Protein AF-A0A816CCL4-F1 (afdb_monomer_lite)

Sequence (87 aa):
MHHFPSDVQELTVSVTTSYYNDKVILHRDEYHQCGVNREAFVDQQEWMLYEHVETQARFTKEYPFRDENHAKEEQKRSVFSVTCHAG

Organism: NCBI:txid1234261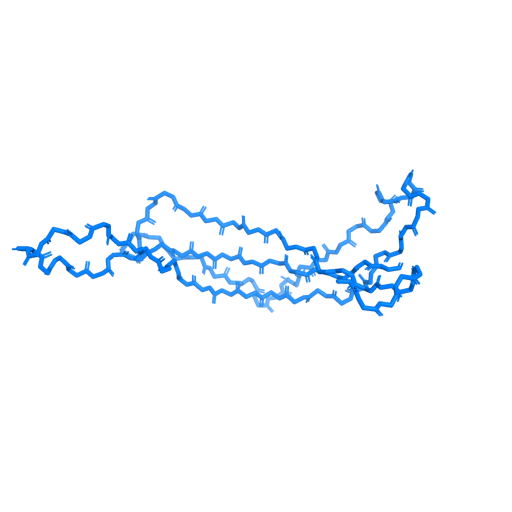

pLDDT: mean 79.64, std 13.71, range [49.59, 95.19]

Secondary structure (DSSP, 8-state):
--STTS--EEEEEEEE-SS-TTT------SSS-----SGGGTT-TT-PEEEEEEEEEEE--------TT--------EEEEEEEEE-

Radius of gyration: 17.84 Å; chains: 1; bounding box: 39×33×51 Å

Structure (mmCIF, N/CA/C/O backbone):
data_AF-A0A816CCL4-F1
#
_entry.id   AF-A0A816CCL4-F1
#
loop_
_atom_site.group_PDB
_atom_site.id
_atom_site.type_symbol
_atom_site.label_atom_id
_atom_site.label_alt_id
_atom_site.label_comp_id
_atom_site.label_asym_id
_atom_site.label_entity_id
_atom_site.label_seq_id
_atom_site.pdbx_PDB_ins_code
_atom_site.Cartn_x
_atom_site.Cartn_y
_atom_site.Cartn_z
_atom_site.occupancy
_atom_site.B_iso_or_equiv
_atom_site.auth_seq_id
_atom_site.auth_comp_id
_atom_site.auth_asym_id
_atom_site.auth_atom_id
_atom_site.pdbx_PDB_model_num
ATOM 1 N N . MET A 1 1 ? 16.000 14.860 0.321 1.00 51.75 1 MET A N 1
ATOM 2 C CA . MET A 1 1 ? 16.691 14.537 -0.944 1.00 51.75 1 MET A CA 1
ATOM 3 C C . MET A 1 1 ? 18.183 14.662 -0.725 1.00 51.75 1 MET A C 1
ATOM 5 O O . MET A 1 1 ? 18.646 15.767 -0.476 1.00 51.75 1 MET A O 1
ATOM 9 N N . HIS A 1 2 ? 18.911 13.546 -0.733 1.00 61.94 2 HIS A N 1
ATOM 10 C CA . HIS A 1 2 ? 20.351 13.549 -0.441 1.00 61.94 2 HIS A CA 1
ATOM 11 C C . HIS A 1 2 ? 21.233 13.231 -1.662 1.00 61.94 2 HIS A C 1
ATOM 13 O O . HIS A 1 2 ? 22.434 13.458 -1.583 1.00 61.94 2 HIS A O 1
ATOM 19 N N . HIS A 1 3 ? 20.660 12.780 -2.792 1.00 65.12 3 HIS A N 1
ATOM 20 C CA . HIS A 1 3 ? 21.424 12.319 -3.965 1.00 65.12 3 HIS A CA 1
ATOM 21 C C . HIS A 1 3 ? 20.783 12.694 -5.314 1.00 65.12 3 HIS A C 1
ATOM 23 O O . HIS A 1 3 ? 20.723 11.856 -6.206 1.00 65.12 3 HIS A O 1
ATOM 29 N N . PHE A 1 4 ? 20.302 13.931 -5.479 1.00 67.44 4 PHE A N 1
ATOM 30 C CA . PHE A 1 4 ? 19.782 14.394 -6.775 1.00 67.44 4 PHE A CA 1
ATOM 31 C C . PHE A 1 4 ? 20.884 14.344 -7.859 1.00 67.44 4 PHE A C 1
ATOM 33 O O . PHE A 1 4 ? 22.003 14.785 -7.575 1.00 67.44 4 PHE A O 1
ATOM 40 N N . PRO A 1 5 ? 20.604 13.865 -9.089 1.00 68.50 5 PRO A N 1
ATOM 41 C CA . PRO A 1 5 ? 19.297 13.438 -9.616 1.00 68.50 5 PRO A CA 1
ATOM 42 C C . PRO A 1 5 ? 18.992 11.931 -9.471 1.00 68.50 5 PRO A C 1
ATOM 44 O O . PRO A 1 5 ? 18.032 11.448 -10.048 1.00 68.50 5 PRO A O 1
ATOM 47 N N . SER A 1 6 ? 19.818 11.176 -8.749 1.00 71.44 6 SER A N 1
ATOM 48 C CA . SER A 1 6 ? 19.727 9.717 -8.566 1.00 71.44 6 SER A CA 1
ATOM 49 C C . SER A 1 6 ? 18.984 9.298 -7.287 1.00 71.44 6 SER A C 1
ATOM 51 O O . SER A 1 6 ? 19.321 8.285 -6.669 1.00 71.44 6 SER A O 1
ATOM 53 N N . ASP A 1 7 ? 18.047 10.113 -6.802 1.00 84.00 7 ASP A N 1
ATOM 54 C CA . ASP A 1 7 ? 17.281 9.794 -5.603 1.00 84.00 7 ASP A CA 1
ATOM 55 C C . ASP A 1 7 ? 16.125 8.838 -5.904 1.00 84.00 7 ASP A C 1
ATOM 57 O O . ASP A 1 7 ? 15.367 9.027 -6.845 1.00 84.00 7 ASP A O 1
ATOM 61 N N . VAL A 1 8 ? 15.976 7.824 -5.052 1.00 86.81 8 VAL A N 1
ATOM 62 C CA . VAL A 1 8 ? 14.822 6.924 -5.071 1.00 86.81 8 VAL A CA 1
ATOM 63 C C . VAL A 1 8 ? 13.754 7.486 -4.137 1.00 86.81 8 VAL A C 1
ATOM 65 O O . VAL A 1 8 ? 14.043 7.826 -2.985 1.00 86.81 8 VAL A O 1
ATOM 68 N N . GLN A 1 9 ? 12.520 7.567 -4.623 1.00 86.38 9 GLN A N 1
ATOM 69 C CA . GLN A 1 9 ? 11.359 8.062 -3.891 1.00 86.38 9 GLN A CA 1
ATOM 70 C C . GLN A 1 9 ? 10.361 6.946 -3.609 1.00 86.38 9 GLN A C 1
ATOM 72 O O . GLN A 1 9 ? 10.131 6.071 -4.441 1.00 86.38 9 GLN A O 1
ATOM 77 N N . GLU A 1 10 ? 9.740 6.999 -2.433 1.00 90.19 10 GLU A N 1
ATOM 78 C CA . GLU A 1 10 ? 8.680 6.070 -2.042 1.00 90.19 10 GLU A CA 1
ATOM 79 C C . GLU A 1 10 ? 7.313 6.640 -2.418 1.00 90.19 10 GLU A C 1
ATOM 81 O O . GLU A 1 10 ? 6.926 7.722 -1.972 1.00 90.19 10 GLU A O 1
ATOM 86 N N . LEU A 1 11 ? 6.552 5.889 -3.206 1.00 89.25 11 LEU A N 1
ATOM 87 C CA . LEU A 1 11 ? 5.190 6.224 -3.598 1.00 89.25 11 LEU A CA 1
ATOM 88 C C . LEU A 1 11 ? 4.235 5.296 -2.854 1.00 89.25 11 LEU A C 1
ATOM 90 O O . LEU A 1 11 ? 4.233 4.090 -3.080 1.00 89.25 11 LEU A O 1
ATOM 94 N N . THR A 1 12 ? 3.424 5.850 -1.950 1.00 91.62 12 THR A N 1
ATOM 95 C CA . THR A 1 12 ? 2.496 5.066 -1.120 1.00 91.62 12 THR A CA 1
ATOM 96 C C . THR A 1 12 ? 1.045 5.411 -1.424 1.00 91.62 12 THR A C 1
ATOM 98 O O . THR A 1 12 ? 0.622 6.554 -1.258 1.00 91.62 12 THR A O 1
ATOM 101 N N . VAL A 1 13 ? 0.249 4.400 -1.767 1.00 91.25 13 VAL A N 1
ATOM 102 C CA . VAL A 1 13 ? -1.214 4.485 -1.831 1.00 91.25 13 VAL A CA 1
ATOM 103 C C . VAL A 1 13 ? -1.787 3.834 -0.581 1.00 91.25 13 VAL A C 1
ATOM 105 O O . VAL A 1 13 ? -1.359 2.754 -0.186 1.00 91.25 13 VAL A O 1
ATOM 108 N N . SER A 1 14 ? -2.748 4.486 0.072 1.00 92.88 14 SER A N 1
ATOM 109 C CA . SER A 1 14 ? -3.414 3.941 1.258 1.00 92.88 14 SER A CA 1
ATOM 110 C C . SER A 1 14 ? -4.924 3.916 1.083 1.00 92.88 14 SER A C 1
ATOM 112 O O . SER A 1 14 ? -5.525 4.904 0.670 1.00 92.88 14 SER A O 1
ATOM 114 N N . VAL A 1 15 ? -5.530 2.796 1.456 1.00 92.94 15 VAL A N 1
ATOM 115 C CA . VAL A 1 15 ? -6.974 2.581 1.511 1.00 92.94 15 VAL A CA 1
ATOM 116 C C . VAL A 1 15 ? -7.384 2.457 2.973 1.00 92.94 15 VAL A C 1
ATOM 118 O O . VAL A 1 15 ? -6.718 1.797 3.768 1.00 92.94 15 VAL A O 1
ATOM 121 N N . THR A 1 16 ? -8.480 3.112 3.338 1.00 94.56 16 THR A N 1
ATOM 122 C CA . THR A 1 16 ? -9.049 3.087 4.688 1.00 94.56 16 THR A CA 1
ATOM 123 C C . THR A 1 16 ? -10.571 3.033 4.609 1.00 94.56 16 THR A C 1
ATOM 125 O O . THR A 1 16 ? -11.159 3.166 3.535 1.00 94.56 16 THR A O 1
ATOM 128 N N . THR A 1 17 ? -11.211 2.848 5.754 1.00 91.94 17 THR A N 1
ATOM 129 C CA . THR A 1 17 ? -12.664 2.822 5.922 1.00 91.94 17 THR A CA 1
ATOM 130 C C . THR A 1 17 ? -13.117 3.972 6.821 1.00 91.94 17 THR A C 1
ATOM 132 O O . THR A 1 17 ? -12.375 4.428 7.689 1.00 91.94 17 THR A O 1
ATOM 135 N N . SER A 1 18 ? -14.346 4.454 6.628 1.00 91.56 18 SER A N 1
ATOM 136 C CA . SER A 1 18 ? -14.979 5.407 7.550 1.00 91.56 18 SER A CA 1
ATOM 137 C C . SER A 1 18 ? -15.358 4.756 8.887 1.00 91.56 18 SER A C 1
ATOM 139 O O . SER A 1 18 ? -15.417 5.444 9.911 1.00 91.56 18 SER A O 1
ATOM 141 N N . TYR A 1 19 ? -15.573 3.437 8.883 1.00 91.12 19 TYR A N 1
ATOM 142 C CA . TYR A 1 19 ? -15.935 2.643 10.050 1.00 91.12 19 TYR A CA 1
ATOM 143 C C . TYR A 1 19 ? -14.721 2.275 10.906 1.00 91.12 19 TYR A C 1
ATOM 145 O O . TYR A 1 19 ? -13.614 2.083 10.405 1.00 91.12 19 TYR A O 1
ATOM 153 N N . TYR A 1 20 ? -14.949 2.139 12.209 1.00 92.25 20 TYR A N 1
ATOM 154 C CA . TYR A 1 20 ? -13.940 1.677 13.155 1.00 92.25 20 TYR A CA 1
ATOM 155 C C . TYR A 1 20 ? -13.719 0.160 13.071 1.00 92.25 20 TYR A C 1
ATOM 157 O O . TYR A 1 20 ? -14.484 -0.580 12.444 1.00 92.25 20 TYR A O 1
ATOM 165 N N . ASN A 1 21 ? -12.639 -0.298 13.698 1.00 90.12 21 ASN A N 1
ATOM 166 C CA . ASN A 1 21 ? -12.164 -1.678 13.672 1.00 90.12 21 ASN A CA 1
ATOM 167 C C . ASN A 1 21 ? -13.100 -2.690 14.350 1.00 90.12 21 ASN A C 1
ATOM 169 O O . ASN A 1 21 ? -12.956 -3.883 14.111 1.00 90.12 21 ASN A O 1
ATOM 173 N N . ASP A 1 22 ? -14.060 -2.239 15.159 1.00 91.44 22 ASP A N 1
ATOM 174 C CA . ASP A 1 22 ? -15.139 -3.080 15.689 1.00 91.44 22 ASP A CA 1
ATOM 175 C C . ASP A 1 22 ? -16.177 -3.451 14.614 1.00 91.44 22 ASP A C 1
ATOM 177 O O . ASP A 1 22 ? -16.928 -4.412 14.778 1.00 91.44 22 ASP A O 1
ATOM 181 N N . LYS A 1 23 ? -16.237 -2.686 13.515 1.00 94.31 23 LYS A N 1
ATOM 182 C CA . LYS A 1 23 ? -17.151 -2.913 12.388 1.00 94.31 23 LYS A CA 1
ATOM 183 C C . LYS A 1 23 ? -16.450 -3.474 11.163 1.00 94.31 23 LYS A C 1
ATOM 185 O O . LYS A 1 23 ? -17.008 -4.344 10.502 1.00 94.31 23 LYS A O 1
ATOM 190 N N . VAL A 1 24 ? -15.279 -2.938 10.819 1.00 95.19 24 VAL A N 1
ATOM 191 C CA . VAL A 1 24 ? -14.582 -3.265 9.569 1.00 95.19 24 VAL A CA 1
ATOM 192 C C . VAL A 1 24 ? -13.077 -3.356 9.797 1.00 95.19 24 VAL A C 1
ATOM 194 O O . VAL A 1 24 ? -12.452 -2.415 10.285 1.00 95.19 24 VAL A O 1
ATOM 197 N N . ILE A 1 25 ? -12.487 -4.469 9.360 1.00 93.94 25 ILE A N 1
ATOM 198 C CA . ILE A 1 25 ? -11.038 -4.684 9.318 1.00 93.94 25 ILE A CA 1
ATOM 199 C C . ILE A 1 25 ? -10.647 -5.031 7.881 1.00 93.94 25 ILE A C 1
ATOM 201 O O . ILE A 1 25 ? -11.250 -5.904 7.260 1.00 93.94 25 ILE A O 1
ATOM 205 N N . LEU A 1 26 ? -9.651 -4.324 7.347 1.00 92.75 26 LEU A N 1
ATOM 206 C CA . LEU A 1 26 ? -9.068 -4.602 6.041 1.00 92.75 26 LEU A CA 1
ATOM 207 C C . LEU A 1 26 ? -7.945 -5.626 6.212 1.00 92.75 26 LEU A C 1
ATOM 209 O O . LEU A 1 26 ? -7.048 -5.446 7.037 1.00 92.75 26 LEU A O 1
ATOM 213 N N . HIS A 1 27 ? -7.989 -6.683 5.408 1.00 90.19 27 HIS A N 1
ATOM 214 C CA . HIS A 1 27 ? -6.964 -7.719 5.362 1.00 90.19 27 HIS A CA 1
ATOM 215 C C . HIS A 1 27 ? -6.281 -7.715 3.998 1.00 90.19 27 HIS A C 1
ATOM 217 O O . HIS A 1 27 ? -6.917 -7.460 2.975 1.00 90.19 27 HIS A O 1
ATOM 223 N N . ARG A 1 28 ? -4.979 -8.007 3.995 1.00 86.62 28 ARG A N 1
ATOM 224 C CA . ARG A 1 28 ? -4.237 -8.276 2.764 1.00 86.62 28 ARG A CA 1
ATOM 225 C C . ARG A 1 28 ? -4.722 -9.605 2.181 1.00 86.62 28 ARG A C 1
ATOM 227 O O . ARG A 1 28 ? -4.901 -10.560 2.930 1.00 86.62 28 ARG A O 1
ATOM 234 N N . ASP A 1 29 ? -4.872 -9.671 0.862 1.00 86.50 29 ASP A N 1
ATOM 235 C CA . ASP A 1 29 ? -5.029 -10.951 0.173 1.00 86.50 29 ASP A CA 1
ATOM 236 C C . ASP A 1 29 ? -3.691 -11.718 0.206 1.00 86.50 29 ASP A C 1
ATOM 238 O O . ASP A 1 29 ? -2.657 -11.232 -0.262 1.00 86.50 29 ASP A O 1
ATOM 242 N N . GLU A 1 30 ? -3.701 -12.901 0.820 1.00 84.25 30 GLU A N 1
ATOM 243 C CA . GLU A 1 30 ? -2.525 -13.769 0.942 1.00 84.25 30 GLU A CA 1
ATOM 244 C C . GLU A 1 30 ? -2.217 -14.530 -0.356 1.00 84.25 30 GLU A C 1
ATOM 246 O O . GLU A 1 30 ? -1.078 -14.947 -0.567 1.00 84.25 30 GLU A O 1
ATOM 251 N N . TYR A 1 31 ? -3.207 -14.685 -1.237 1.00 86.75 31 TYR A N 1
ATOM 252 C CA . TYR A 1 31 ? -3.101 -15.453 -2.477 1.00 86.75 31 TYR A CA 1
ATOM 253 C C . TYR A 1 31 ? -2.782 -14.568 -3.683 1.00 86.75 31 TYR A C 1
ATOM 255 O O . TYR A 1 31 ? -2.073 -15.004 -4.590 1.00 86.75 31 TYR A O 1
ATOM 263 N N . HIS A 1 32 ? -3.254 -13.319 -3.683 1.00 82.94 32 HIS A N 1
ATOM 264 C CA . HIS A 1 32 ? -2.998 -12.360 -4.758 1.00 82.94 32 HIS A CA 1
ATOM 265 C C . HIS A 1 32 ? -2.213 -11.157 -4.241 1.00 82.94 32 HIS A C 1
ATOM 267 O O . HIS A 1 32 ? -2.719 -10.309 -3.508 1.00 82.94 32 HIS A O 1
ATOM 273 N N . GLN A 1 33 ? -0.948 -11.069 -4.646 1.00 76.81 33 GLN A N 1
ATOM 274 C CA . GLN A 1 33 ? -0.096 -9.944 -4.279 1.00 76.81 33 GLN A CA 1
ATOM 275 C C . GLN A 1 33 ? -0.451 -8.693 -5.092 1.00 76.81 33 GLN A C 1
ATOM 277 O O . GLN A 1 33 ? -0.855 -8.776 -6.252 1.00 76.81 33 GLN A O 1
ATOM 282 N N . CYS A 1 34 ? -0.281 -7.518 -4.481 1.00 82.81 34 CYS A N 1
ATOM 283 C CA . CYS A 1 34 ? -0.388 -6.250 -5.193 1.00 82.81 34 CYS A CA 1
ATOM 284 C C . CYS A 1 34 ? 0.716 -6.149 -6.254 1.00 82.81 34 CYS A C 1
ATOM 286 O O . CYS A 1 34 ? 1.854 -6.537 -6.003 1.00 82.81 34 CYS A O 1
ATOM 288 N N . GLY A 1 35 ? 0.378 -5.592 -7.415 1.00 81.94 35 GLY A N 1
ATOM 289 C CA . GLY A 1 35 ? 1.316 -5.334 -8.501 1.00 81.94 35 GLY A CA 1
ATOM 290 C C . GLY A 1 35 ? 1.143 -3.924 -9.050 1.00 81.94 35 GLY A C 1
ATOM 291 O O . GLY A 1 35 ? 0.090 -3.305 -8.890 1.00 81.94 35 GLY A O 1
ATOM 292 N N . VAL A 1 36 ? 2.188 -3.419 -9.697 1.00 80.81 36 VAL A N 1
ATOM 293 C CA . VAL A 1 36 ? 2.189 -2.109 -10.352 1.00 80.81 36 VAL A CA 1
ATOM 294 C C . VAL A 1 36 ? 2.152 -2.321 -11.858 1.00 80.81 36 VAL A C 1
ATOM 296 O O . VAL A 1 36 ? 2.994 -3.024 -12.416 1.00 80.81 36 VAL A O 1
ATOM 299 N N . ASN A 1 37 ? 1.190 -1.688 -12.530 1.00 82.38 37 ASN A N 1
ATOM 300 C CA . ASN A 1 37 ? 1.178 -1.657 -13.985 1.00 82.38 37 ASN A CA 1
ATOM 301 C C . ASN A 1 37 ? 2.186 -0.613 -14.489 1.00 82.38 37 ASN A C 1
ATOM 303 O O . ASN A 1 37 ? 1.890 0.579 -14.531 1.00 82.38 37 ASN A O 1
ATOM 307 N N . ARG A 1 38 ? 3.375 -1.077 -14.881 1.00 78.38 38 ARG A N 1
ATOM 308 C CA . ARG A 1 38 ? 4.442 -0.234 -15.440 1.00 78.38 38 ARG A CA 1
ATOM 309 C C . ARG A 1 38 ? 4.143 0.251 -16.859 1.00 78.38 38 ARG A C 1
ATOM 311 O O . ARG A 1 38 ? 4.631 1.305 -17.246 1.00 78.38 38 ARG A O 1
ATOM 318 N N . GLU A 1 39 ? 3.327 -0.476 -17.620 1.00 78.12 39 GLU A N 1
ATOM 319 C CA . GLU A 1 39 ? 2.973 -0.109 -19.000 1.00 78.12 39 GLU A CA 1
ATOM 320 C C . GLU A 1 39 ? 2.104 1.153 -19.044 1.00 78.12 39 GLU A C 1
ATOM 322 O O . GLU A 1 39 ? 2.200 1.950 -19.970 1.00 78.12 39 GLU A O 1
ATOM 327 N N . ALA A 1 40 ? 1.305 1.385 -17.999 1.00 72.88 40 ALA A N 1
ATOM 328 C CA . ALA A 1 40 ? 0.548 2.623 -17.832 1.00 72.88 40 ALA A CA 1
ATOM 329 C C . ALA A 1 40 ? 1.435 3.839 -17.485 1.00 72.88 40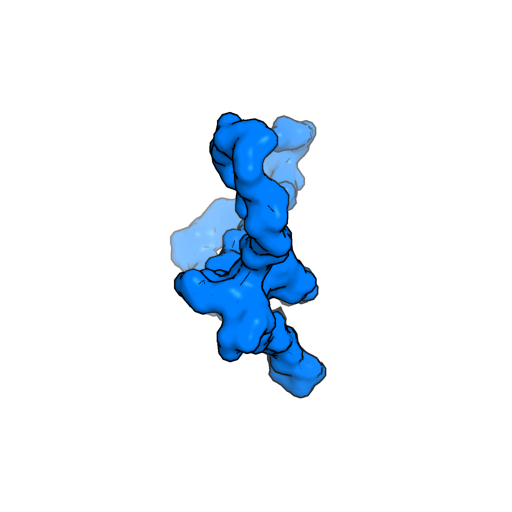 ALA A C 1
ATOM 331 O O . ALA A 1 40 ? 0.949 4.966 -17.497 1.00 72.88 40 ALA A O 1
ATOM 332 N N . PHE A 1 41 ? 2.716 3.624 -17.160 1.00 69.88 41 PHE A N 1
ATOM 333 C CA . PHE A 1 41 ? 3.650 4.663 -16.713 1.00 69.88 41 PHE A CA 1
ATOM 334 C C . PHE A 1 41 ? 4.613 5.139 -17.818 1.00 69.88 41 PHE A C 1
ATOM 336 O O . PHE A 1 41 ? 5.507 5.937 -17.562 1.00 69.88 41 PHE A O 1
ATOM 343 N N . VAL A 1 42 ? 4.423 4.677 -19.060 1.00 62.41 42 VAL A N 1
ATOM 34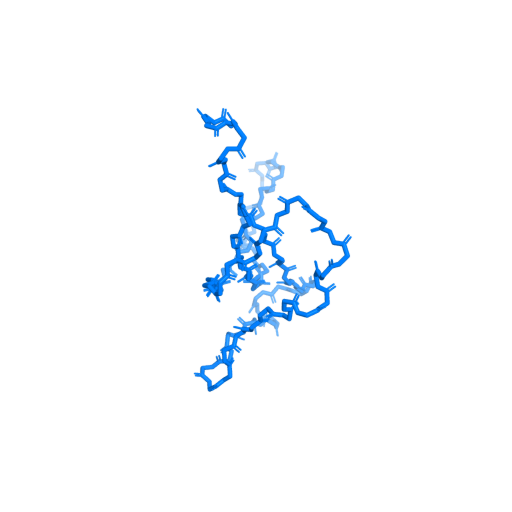4 C CA . VAL A 1 42 ? 5.313 4.954 -20.207 1.00 62.41 42 VAL A CA 1
ATOM 345 C C . VAL A 1 42 ? 5.358 6.444 -20.593 1.00 62.41 42 VAL A C 1
ATOM 347 O O . VAL A 1 42 ? 6.355 6.898 -21.151 1.00 62.41 42 VAL A O 1
ATOM 350 N N . ASP A 1 43 ? 4.330 7.226 -20.247 1.00 66.25 43 ASP A N 1
ATOM 351 C CA . ASP A 1 43 ? 4.245 8.651 -20.601 1.00 66.25 43 ASP A CA 1
ATOM 352 C C . ASP A 1 43 ? 5.021 9.593 -19.653 1.00 66.25 43 ASP A C 1
ATOM 354 O O . ASP A 1 43 ? 5.179 10.775 -19.966 1.00 66.25 43 ASP A O 1
ATOM 358 N N . GLN A 1 44 ? 5.535 9.113 -18.511 1.00 60.00 44 GLN A N 1
ATOM 359 C CA . GLN A 1 44 ? 6.326 9.934 -17.580 1.00 60.00 44 GLN A CA 1
ATOM 360 C C . GLN A 1 44 ? 7.827 9.652 -17.750 1.00 60.00 44 GLN A C 1
ATOM 362 O O . GLN A 1 44 ? 8.373 8.711 -17.189 1.00 60.00 44 GLN A O 1
ATOM 367 N N . GLN A 1 45 ? 8.493 10.487 -18.555 1.00 58.59 45 GLN A N 1
ATOM 368 C CA . GLN A 1 45 ? 9.874 10.299 -19.036 1.00 58.59 45 GLN A CA 1
ATOM 369 C C . GLN A 1 45 ? 10.994 10.433 -17.987 1.00 58.59 45 GLN A C 1
ATOM 371 O O . GLN A 1 45 ? 12.151 10.214 -18.342 1.00 58.59 45 GLN A O 1
ATOM 376 N N . GLU A 1 46 ? 10.708 10.791 -16.733 1.00 69.06 46 GLU A N 1
ATOM 377 C CA . GLU A 1 46 ? 11.774 11.063 -15.756 1.00 69.06 46 GLU A CA 1
ATOM 378 C C . GLU A 1 46 ? 12.096 9.886 -14.826 1.00 69.06 46 GLU A C 1
ATOM 380 O O . GLU A 1 46 ? 13.266 9.745 -14.483 1.00 69.06 46 GLU A O 1
ATOM 385 N N . TRP A 1 47 ? 11.138 9.017 -14.463 1.00 73.88 47 TRP A N 1
ATOM 386 C CA . TRP A 1 47 ? 11.350 7.965 -13.448 1.00 73.88 47 TRP A CA 1
ATOM 387 C C . TRP A 1 47 ? 10.923 6.572 -13.911 1.00 73.88 47 TRP A C 1
ATOM 389 O O . TRP A 1 47 ? 9.888 6.391 -14.552 1.00 73.88 47 TRP A O 1
ATOM 399 N N . MET A 1 48 ? 11.683 5.557 -13.503 1.00 79.38 48 MET A N 1
ATOM 400 C CA . MET A 1 48 ? 11.315 4.153 -13.638 1.00 79.38 48 MET A CA 1
ATOM 401 C C . MET A 1 48 ? 10.696 3.632 -12.339 1.00 79.38 48 MET A C 1
ATOM 403 O O . MET A 1 48 ? 11.244 3.790 -11.249 1.00 79.38 48 MET A O 1
ATOM 407 N N . LEU A 1 49 ? 9.558 2.943 -12.454 1.00 84.12 49 LEU A N 1
ATOM 408 C CA . LEU A 1 49 ? 8.949 2.256 -11.315 1.00 84.12 49 LEU A CA 1
ATOM 409 C C . LEU A 1 49 ? 9.654 0.926 -11.046 1.00 84.12 49 LEU A C 1
ATOM 411 O O . LEU A 1 49 ? 9.783 0.065 -11.925 1.00 84.12 49 LEU A O 1
ATOM 415 N N . TYR A 1 50 ? 10.049 0.718 -9.798 1.00 84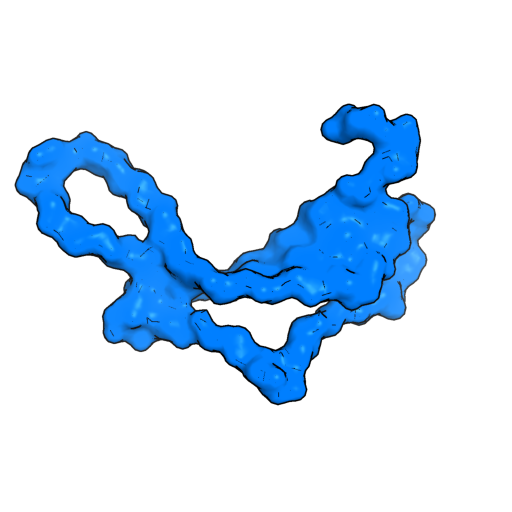.94 50 TYR A N 1
ATOM 416 C CA . TYR A 1 50 ? 10.597 -0.543 -9.322 1.00 84.94 50 TYR A CA 1
ATOM 417 C C . TYR A 1 50 ? 9.491 -1.604 -9.241 1.00 84.94 50 TYR A C 1
ATOM 419 O O . TYR A 1 50 ? 8.303 -1.300 -9.164 1.00 84.94 50 TYR A O 1
ATOM 427 N N . GLU A 1 51 ? 9.885 -2.874 -9.313 1.00 78.62 51 GLU A N 1
ATOM 428 C CA . GLU A 1 51 ? 8.940 -4.002 -9.322 1.00 78.62 51 GLU A CA 1
ATOM 429 C C . GLU A 1 51 ? 8.490 -4.338 -7.913 1.00 78.62 51 GLU A C 1
ATOM 431 O O . GLU A 1 51 ? 7.412 -4.881 -7.696 1.00 78.62 51 GLU A O 1
ATOM 436 N N . HIS A 1 52 ? 9.362 -4.025 -6.958 1.00 81.75 52 HIS A N 1
ATOM 437 C CA . HIS A 1 52 ? 9.132 -4.299 -5.567 1.00 81.75 52 HIS A CA 1
ATOM 438 C C . HIS A 1 52 ? 7.993 -3.425 -5.054 1.00 81.75 52 HIS A C 1
ATOM 440 O O . HIS A 1 52 ? 8.018 -2.199 -5.172 1.00 81.75 52 HIS A O 1
ATOM 446 N N . VAL A 1 53 ? 7.014 -4.093 -4.457 1.00 85.56 53 VAL A N 1
ATOM 447 C CA . VAL A 1 53 ? 5.882 -3.463 -3.803 1.00 85.56 53 VAL A CA 1
ATOM 448 C C . VAL A 1 53 ? 5.801 -4.003 -2.385 1.00 85.56 53 VAL A C 1
ATOM 450 O O . VAL A 1 53 ? 5.640 -5.207 -2.173 1.00 85.56 53 VAL A O 1
ATOM 453 N N . GLU A 1 54 ? 5.889 -3.110 -1.410 1.00 89.75 54 GLU A N 1
ATOM 454 C CA . GLU A 1 54 ? 5.612 -3.430 -0.018 1.00 89.75 54 GLU A CA 1
ATOM 455 C C . GLU A 1 54 ? 4.122 -3.222 0.260 1.00 89.75 54 GLU A C 1
ATOM 457 O O . GLU A 1 54 ? 3.495 -2.293 -0.249 1.00 89.75 54 GLU A O 1
ATOM 462 N N . THR A 1 55 ? 3.534 -4.088 1.084 1.00 90.19 55 THR A N 1
ATOM 463 C CA . THR A 1 55 ? 2.153 -3.903 1.540 1.00 90.19 55 THR A CA 1
ATOM 464 C C . THR A 1 55 ? 2.095 -3.999 3.053 1.00 90.19 55 THR A C 1
ATOM 466 O O . THR A 1 55 ? 2.690 -4.897 3.653 1.00 90.19 55 THR A O 1
ATOM 469 N N . GLN A 1 56 ? 1.352 -3.086 3.669 1.00 90.81 56 GLN A N 1
ATOM 470 C CA . GLN A 1 56 ? 1.242 -2.979 5.114 1.00 90.81 56 GLN A CA 1
ATOM 471 C C . GLN A 1 56 ? -0.222 -2.829 5.521 1.00 90.81 56 GLN A C 1
ATOM 473 O O . GLN A 1 56 ? -0.905 -1.897 5.103 1.00 90.81 56 GLN A O 1
ATOM 478 N N . ALA A 1 57 ? -0.691 -3.718 6.396 1.00 91.12 57 ALA A N 1
ATOM 479 C CA . ALA A 1 57 ? -1.939 -3.534 7.126 1.00 91.12 57 ALA A CA 1
ATOM 480 C C . ALA A 1 57 ? -1.633 -2.901 8.488 1.00 91.12 57 ALA A C 1
ATOM 482 O O . ALA A 1 57 ? -0.785 -3.387 9.238 1.00 91.12 57 ALA A O 1
ATOM 483 N N . ARG A 1 58 ? -2.306 -1.797 8.809 1.00 91.12 58 ARG A N 1
ATOM 484 C CA . ARG A 1 58 ? -2.124 -1.054 10.059 1.00 91.12 58 ARG A CA 1
ATOM 485 C C . ARG A 1 58 ? -3.444 -0.472 10.551 1.00 91.12 58 ARG A C 1
ATOM 487 O O . ARG A 1 58 ? -4.484 -0.592 9.912 1.00 91.12 58 ARG A O 1
ATOM 494 N N . PHE A 1 59 ? -3.383 0.186 11.698 1.00 90.81 59 PHE A N 1
ATOM 495 C CA . PHE A 1 59 ? -4.493 0.932 12.276 1.00 90.81 59 PHE A CA 1
ATOM 496 C C . PHE A 1 59 ? -4.150 2.422 12.337 1.00 90.81 59 PHE A C 1
ATOM 498 O O . PHE A 1 59 ? -2.985 2.776 12.543 1.00 90.81 59 PHE A O 1
ATOM 505 N N . THR A 1 60 ? -5.143 3.299 12.167 1.00 87.88 60 THR A N 1
ATOM 506 C CA . THR A 1 60 ? -4.953 4.739 12.369 1.00 87.88 60 THR A CA 1
ATOM 507 C C . THR A 1 60 ? -4.501 5.013 13.802 1.00 87.88 60 THR A C 1
ATOM 509 O O . THR A 1 60 ? -5.036 4.463 14.765 1.00 87.88 60 THR A O 1
ATOM 512 N N . LYS A 1 61 ? -3.506 5.893 13.944 1.00 70.69 61 LYS A N 1
ATOM 513 C CA . LYS A 1 61 ? -3.254 6.601 15.198 1.00 70.69 61 LYS A CA 1
ATOM 514 C C . LYS A 1 61 ? -4.025 7.907 15.112 1.00 70.69 61 LYS A C 1
ATOM 516 O O . LYS A 1 61 ? -3.527 8.888 14.567 1.00 70.69 61 LYS A O 1
ATOM 521 N N . GLU A 1 62 ? -5.277 7.890 15.546 1.00 65.69 62 GLU A N 1
ATOM 522 C CA . GLU A 1 62 ? -6.014 9.136 15.724 1.00 65.69 62 GLU A CA 1
ATOM 523 C C . GLU A 1 62 ? -5.407 9.853 16.927 1.00 65.69 62 GLU A C 1
ATOM 525 O O . GLU A 1 62 ? -5.310 9.281 18.008 1.00 65.69 62 GLU A O 1
ATOM 530 N N . TYR A 1 63 ? -4.932 11.080 16.716 1.00 58.12 63 TYR A N 1
ATOM 531 C CA . TYR A 1 63 ? -4.533 11.970 17.798 1.00 58.12 63 TYR A CA 1
ATOM 532 C C . TYR A 1 63 ? -5.773 12.784 18.165 1.00 58.12 63 TYR A C 1
ATOM 534 O O . TYR A 1 63 ? -6.048 13.782 17.492 1.00 58.12 63 TYR A O 1
ATOM 542 N N . PRO A 1 64 ? -6.578 12.3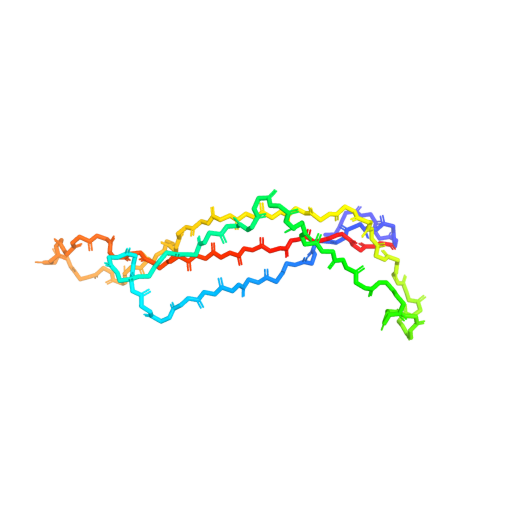66 19.159 1.00 55.94 64 PRO A N 1
ATOM 543 C CA . PRO A 1 64 ? -7.656 13.215 19.626 1.00 55.94 64 PRO A CA 1
ATOM 544 C C . PRO A 1 64 ? -7.032 14.515 20.137 1.00 55.94 64 PRO A C 1
ATOM 546 O O . PRO A 1 64 ? -6.079 14.490 20.922 1.00 55.94 64 PRO A O 1
ATOM 549 N N . PHE A 1 65 ? -7.555 15.658 19.692 1.00 53.34 65 PHE A N 1
ATOM 550 C CA . PHE A 1 65 ? -7.312 16.910 20.398 1.00 53.34 65 PHE A CA 1
ATOM 551 C C . PHE A 1 65 ? -7.739 16.675 21.852 1.00 53.34 65 PHE A C 1
ATOM 553 O O . PHE A 1 65 ? -8.885 16.306 22.104 1.00 53.34 65 PHE A O 1
ATOM 560 N N . ARG A 1 66 ? -6.779 16.757 22.782 1.00 51.00 66 ARG A N 1
ATOM 561 C CA . ARG A 1 66 ? -6.977 16.478 24.209 1.00 51.00 66 ARG A CA 1
ATOM 562 C C . ARG A 1 66 ? -8.105 17.355 24.749 1.00 51.00 66 ARG A C 1
ATOM 564 O O . ARG A 1 66 ? -7.896 18.541 24.967 1.00 51.00 66 ARG A O 1
ATOM 571 N N . ASP A 1 67 ? -9.247 16.742 25.023 1.00 54.06 67 ASP A N 1
ATOM 572 C CA . ASP A 1 67 ? -10.157 17.198 26.066 1.00 54.06 67 ASP A CA 1
ATOM 573 C C . ASP A 1 67 ? -9.985 16.211 27.226 1.00 54.06 67 ASP A C 1
ATOM 575 O O . ASP A 1 67 ? -10.242 15.014 27.084 1.00 54.06 67 ASP A O 1
ATOM 579 N N . GLU A 1 68 ? -9.448 16.685 28.350 1.00 55.16 68 GLU A N 1
ATOM 580 C CA . GLU A 1 68 ? -8.872 15.871 29.438 1.00 55.16 68 GLU A CA 1
ATOM 581 C C . GLU A 1 68 ? -9.879 15.007 30.227 1.00 55.16 68 GLU A C 1
ATOM 583 O O . GLU A 1 68 ? -9.510 14.409 31.232 1.00 55.16 68 GLU A O 1
ATOM 588 N N . ASN A 1 69 ? -11.136 14.883 29.789 1.00 53.12 69 ASN A N 1
ATOM 589 C CA . ASN A 1 69 ? -12.206 14.333 30.627 1.00 53.12 69 ASN A CA 1
ATOM 590 C C . ASN A 1 69 ? -12.893 13.052 30.143 1.00 53.12 69 ASN A C 1
ATOM 592 O O . ASN A 1 69 ? -13.752 12.543 30.856 1.00 53.12 69 ASN A O 1
ATOM 596 N N . HIS A 1 70 ? -12.522 12.460 29.006 1.00 49.59 70 HIS A N 1
ATOM 597 C CA . HIS A 1 70 ? -13.093 11.165 28.619 1.00 49.59 70 HIS A CA 1
ATOM 598 C C . HIS A 1 70 ? -12.063 10.269 27.933 1.00 49.59 70 HIS A C 1
ATOM 600 O O . HIS A 1 70 ? -11.817 10.389 26.735 1.00 49.59 70 HIS A O 1
ATOM 606 N N . ALA A 1 71 ? -11.522 9.304 28.681 1.00 50.31 71 ALA A N 1
ATOM 607 C CA . ALA A 1 71 ? -10.853 8.133 28.123 1.00 50.31 71 ALA A CA 1
ATOM 608 C C . ALA A 1 71 ? -11.894 7.250 27.409 1.00 50.31 71 ALA A C 1
ATOM 610 O O . ALA A 1 71 ? -12.326 6.222 27.924 1.00 50.31 71 ALA A O 1
ATOM 611 N N . LYS A 1 72 ? -12.370 7.688 26.240 1.00 57.06 72 LYS A N 1
ATOM 612 C CA . LYS A 1 72 ? -13.013 6.776 25.295 1.00 57.06 72 LYS A CA 1
ATOM 613 C C . LYS A 1 72 ? -11.917 5.837 24.801 1.00 57.06 72 LYS A C 1
ATOM 615 O O . LYS A 1 72 ? -10.825 6.310 24.490 1.00 57.06 72 LYS A O 1
ATOM 620 N N . GLU A 1 73 ? -12.191 4.532 24.778 1.00 63.78 73 GLU A N 1
ATOM 621 C CA . GLU A 1 73 ? -11.310 3.551 24.137 1.00 63.78 73 GLU A CA 1
ATOM 622 C C . GLU A 1 73 ? -10.826 4.116 22.799 1.00 63.78 73 GLU A C 1
ATOM 624 O O . GLU A 1 73 ? -11.631 4.654 22.036 1.00 63.78 73 GLU A O 1
ATOM 629 N N . GLU A 1 74 ? -9.515 4.059 22.547 1.00 69.88 74 GLU A N 1
ATOM 630 C CA . GLU A 1 74 ? -8.931 4.528 21.291 1.00 69.88 74 GLU A CA 1
ATOM 631 C C . GLU A 1 74 ? -9.557 3.747 20.132 1.00 69.88 74 GLU A C 1
ATOM 633 O O . GLU A 1 74 ? -9.124 2.639 19.804 1.00 69.88 74 GLU A O 1
ATOM 638 N N . GLN A 1 75 ? -10.592 4.314 19.517 1.00 81.75 75 GLN A N 1
ATOM 639 C CA . GLN A 1 75 ? -11.207 3.741 18.335 1.00 81.75 75 GLN A CA 1
ATOM 640 C C . GLN A 1 75 ? -10.251 3.928 17.163 1.00 81.75 75 GLN A C 1
ATOM 642 O O . GLN A 1 75 ? -9.750 5.024 16.909 1.00 81.75 75 GLN A O 1
ATOM 647 N N . LYS A 1 76 ? -9.968 2.828 16.467 1.00 89.69 76 LYS A N 1
ATOM 648 C CA . LYS A 1 76 ? -8.987 2.783 15.383 1.00 89.69 76 LYS A CA 1
ATOM 649 C C . LYS A 1 76 ? -9.679 2.390 14.095 1.00 89.69 76 LYS A C 1
ATOM 651 O O . LYS A 1 76 ? -10.609 1.591 14.105 1.00 89.69 76 LYS A O 1
ATOM 656 N N . ARG A 1 77 ? -9.213 2.919 12.971 1.00 92.50 77 ARG A N 1
ATOM 657 C CA . ARG A 1 77 ? -9.667 2.527 11.633 1.00 92.50 77 ARG A CA 1
ATOM 658 C C . ARG A 1 77 ? -8.597 1.674 10.981 1.00 92.50 77 ARG A C 1
ATOM 660 O O . ARG A 1 77 ? -7.408 1.948 11.133 1.00 92.50 77 ARG A O 1
ATOM 667 N N . SER A 1 78 ? -9.011 0.621 10.291 1.00 94.62 78 SER A N 1
ATOM 668 C CA . SER A 1 78 ? -8.080 -0.225 9.550 1.00 94.62 78 SER A CA 1
ATOM 669 C C . SER A 1 78 ? -7.601 0.497 8.288 1.00 94.62 78 SER A C 1
ATOM 671 O O . SER A 1 78 ? -8.396 1.116 7.583 1.00 94.62 78 SER A O 1
ATOM 673 N N . VAL A 1 79 ? -6.298 0.424 8.022 1.00 94.62 79 VAL A N 1
ATOM 674 C CA . VAL A 1 79 ? -5.630 1.027 6.868 1.00 94.62 79 VAL A CA 1
ATOM 675 C C . VAL A 1 79 ? -4.800 -0.043 6.177 1.00 94.62 79 VAL A C 1
ATOM 677 O O . VAL A 1 79 ? -4.018 -0.739 6.823 1.00 94.62 79 VAL A O 1
ATOM 680 N N . PHE A 1 80 ? -4.928 -0.127 4.862 1.00 93.31 80 PHE A N 1
ATOM 681 C CA . PHE A 1 80 ? -4.072 -0.933 4.008 1.00 93.31 80 PHE A CA 1
ATOM 682 C C . PHE A 1 80 ? -3.253 -0.008 3.112 1.00 93.31 80 PHE A C 1
ATOM 684 O O . PHE A 1 80 ? -3.814 0.834 2.415 1.00 93.31 80 PHE A O 1
ATOM 691 N N . SER A 1 81 ? -1.934 -0.137 3.151 1.00 93.06 81 SER A N 1
ATOM 692 C CA . SER A 1 81 ? -1.002 0.682 2.382 1.00 93.06 81 SER A CA 1
ATOM 693 C C . SER A 1 81 ? -0.206 -0.192 1.422 1.00 93.06 81 SER A C 1
ATOM 695 O O . SER A 1 81 ? 0.180 -1.305 1.770 1.00 93.06 81 SER A O 1
ATOM 697 N N . VAL A 1 82 ? 0.035 0.331 0.225 1.00 92.12 82 VAL A N 1
ATOM 698 C CA . VAL A 1 82 ? 0.851 -0.273 -0.826 1.00 92.12 82 VAL A CA 1
ATOM 699 C C . VAL A 1 82 ? 1.904 0.753 -1.217 1.00 92.12 82 VAL A C 1
ATOM 701 O O . VAL A 1 82 ? 1.546 1.870 -1.594 1.00 92.12 82 VAL A O 1
ATOM 704 N N . THR A 1 83 ? 3.175 0.386 -1.113 1.00 92.62 83 THR A N 1
ATOM 705 C CA . THR A 1 83 ? 4.309 1.273 -1.378 1.00 92.62 83 THR A CA 1
ATOM 706 C C . THR A 1 83 ? 5.164 0.693 -2.491 1.00 92.62 83 THR A C 1
ATOM 708 O O . THR A 1 83 ? 5.538 -0.475 -2.433 1.00 92.62 83 THR A O 1
ATOM 711 N N . CYS A 1 84 ? 5.485 1.502 -3.495 1.00 91.19 84 CYS A N 1
ATOM 712 C CA . CYS A 1 84 ? 6.506 1.191 -4.489 1.00 91.19 84 CYS A CA 1
ATOM 713 C C . CYS A 1 84 ? 7.599 2.262 -4.485 1.00 91.19 84 CYS A C 1
ATOM 715 O O . CYS A 1 84 ? 7.475 3.301 -3.831 1.00 91.19 84 CYS A O 1
ATOM 717 N N . HIS A 1 85 ? 8.666 2.005 -5.234 1.00 89.38 85 HIS A N 1
ATOM 718 C CA . HIS A 1 85 ? 9.790 2.922 -5.382 1.00 89.38 85 HIS A CA 1
ATOM 719 C C . HIS A 1 85 ? 9.869 3.441 -6.818 1.00 89.38 85 HIS A C 1
ATOM 721 O O . HIS A 1 85 ? 9.565 2.709 -7.764 1.00 89.38 85 HIS A O 1
ATOM 727 N N . ALA A 1 86 ? 10.276 4.697 -6.975 1.00 86.12 86 ALA A N 1
ATOM 728 C CA . ALA A 1 86 ? 10.519 5.356 -8.255 1.00 86.12 86 ALA A CA 1
ATOM 729 C C . ALA A 1 86 ? 11.900 6.020 -8.236 1.00 86.12 86 ALA A C 1
ATOM 731 O O . ALA A 1 86 ? 12.282 6.572 -7.205 1.00 86.12 86 ALA A O 1
ATOM 732 N N . GLY A 1 87 ? 12.641 5.963 -9.341 1.00 81.50 87 GLY A N 1
ATOM 733 C CA . GLY A 1 87 ? 13.961 6.587 -9.478 1.00 81.50 87 GLY A CA 1
ATOM 734 C 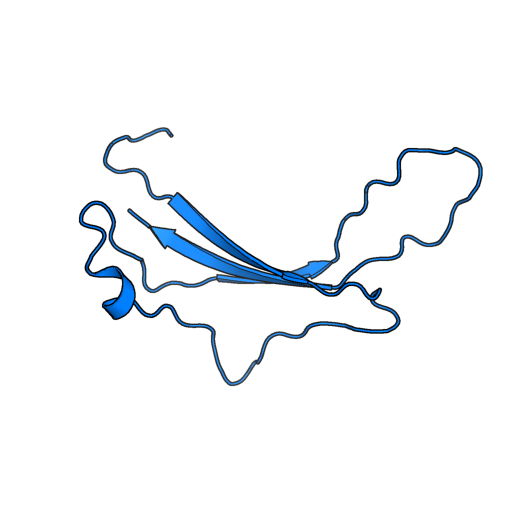C . GLY A 1 87 ? 14.530 6.469 -10.879 1.00 81.50 87 GLY A C 1
ATOM 735 O O . GLY A 1 87 ? 13.808 5.955 -11.766 1.00 81.50 87 GLY A O 1
#

Foldseek 3Di:
DPDPPPDKDKDKDKDWDPDFPVVDADDDDPVDDDFDDQVVVVPPPRKHWDGDKDKDKDWDPDDPPDPPPDPDPRTTIIMIMIMTMID